Protein AF-A0AAX6H6T3-F1 (afdb_monomer_lite)

Organism: Iris pallida (NCBI:txid29817)

Radius of gyration: 21.78 Å; chains: 1; bounding box: 47×27×57 Å

Foldseek 3Di:
DQWDDDDQFQFTAGNVPRFTAGVPPRHTDPDCPCCPPPDPGHDPVSVVVVCCVPPVPVVVVVVVCVVVVPDQQADPPPRDGDDD

pLDDT: mean 70.02, std 13.73, range [45.62, 87.69]

Structure (mmCIF, N/CA/C/O backbone):
data_AF-A0AAX6H6T3-F1
#
_entry.id   AF-A0AAX6H6T3-F1
#
loop_
_atom_site.group_PDB
_atom_site.id
_atom_site.type_symbol
_atom_site.label_atom_id
_atom_site.label_alt_id
_atom_site.label_comp_id
_atom_site.label_asym_id
_atom_site.label_entity_id
_atom_site.label_seq_id
_atom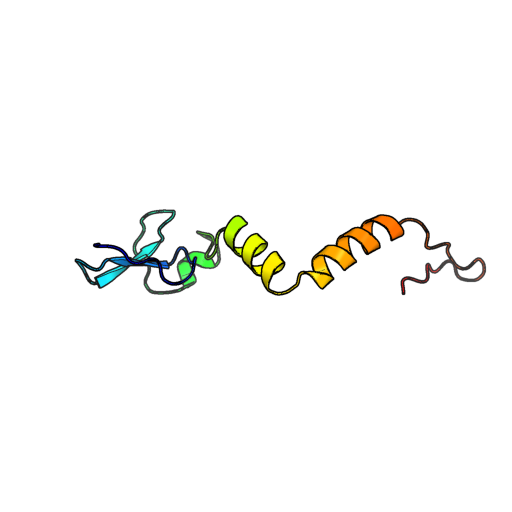_site.pdbx_PDB_ins_code
_atom_site.Cartn_x
_atom_site.Cartn_y
_atom_site.Cartn_z
_atom_site.occupancy
_atom_site.B_iso_or_equiv
_atom_site.auth_seq_id
_atom_site.auth_comp_id
_atom_site.auth_asym_id
_atom_site.auth_atom_id
_atom_site.pdbx_PDB_model_num
ATOM 1 N N . MET A 1 1 ? -7.209 -15.127 18.109 1.00 46.34 1 MET A N 1
ATOM 2 C CA . MET A 1 1 ? -6.047 -14.411 17.534 1.00 46.34 1 MET A CA 1
ATOM 3 C C . MET A 1 1 ? -6.546 -13.061 17.045 1.00 46.34 1 MET A C 1
ATOM 5 O O . MET A 1 1 ? -7.500 -13.049 16.286 1.00 46.34 1 MET A O 1
ATOM 9 N N . ALA A 1 2 ? -6.007 -11.946 17.546 1.00 53.44 2 ALA A N 1
ATOM 10 C CA . ALA A 1 2 ? -6.603 -10.612 17.351 1.00 53.44 2 ALA A CA 1
ATOM 11 C C . ALA A 1 2 ? -6.153 -9.888 16.068 1.00 53.44 2 ALA A C 1
ATOM 13 O O . ALA A 1 2 ? -6.628 -8.794 15.773 1.00 53.44 2 ALA A O 1
ATOM 14 N N . ILE A 1 3 ? -5.202 -10.467 15.337 1.00 49.56 3 ILE A N 1
ATOM 15 C CA . ILE A 1 3 ? -4.611 -9.878 14.143 1.00 49.56 3 ILE A CA 1
ATOM 16 C C . ILE A 1 3 ? -4.352 -11.033 13.172 1.00 49.56 3 ILE A C 1
ATOM 18 O O . ILE A 1 3 ? -3.640 -11.975 13.520 1.00 49.56 3 ILE A O 1
ATOM 22 N N . SER A 1 4 ? -4.950 -10.984 11.982 1.00 49.81 4 SER A N 1
ATOM 23 C CA . SER A 1 4 ? -4.712 -11.966 10.917 1.00 49.81 4 SER A CA 1
ATOM 24 C C 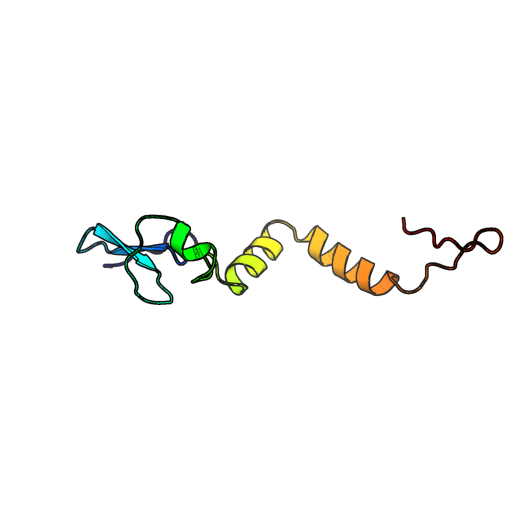. SER A 1 4 ? -3.900 -11.305 9.808 1.00 49.81 4 SER A C 1
ATOM 26 O O . SER A 1 4 ? -4.337 -10.304 9.246 1.00 49.81 4 SER A O 1
ATOM 28 N N . ARG A 1 5 ? -2.708 -11.846 9.516 1.00 55.50 5 ARG A N 1
ATOM 29 C CA . ARG A 1 5 ? -1.911 -11.448 8.345 1.00 55.50 5 ARG A CA 1
ATOM 30 C C . ARG A 1 5 ? -2.554 -12.046 7.104 1.00 55.50 5 ARG A C 1
ATOM 32 O O . ARG A 1 5 ? -2.451 -13.247 6.878 1.00 55.50 5 ARG A O 1
ATOM 39 N N . THR A 1 6 ? -3.190 -11.214 6.298 1.00 53.06 6 THR A N 1
ATOM 40 C CA . THR A 1 6 ? -3.532 -11.563 4.921 1.00 53.06 6 THR A CA 1
ATOM 41 C C . THR A 1 6 ? -2.284 -11.375 4.058 1.00 53.06 6 THR A C 1
ATOM 43 O O . THR A 1 6 ? -1.844 -10.256 3.818 1.00 53.06 6 THR A O 1
ATOM 46 N N . GLU A 1 7 ? -1.687 -12.497 3.653 1.00 59.06 7 GLU A N 1
ATOM 47 C CA . GLU A 1 7 ? -0.855 -12.607 2.443 1.00 59.06 7 GLU A CA 1
ATOM 48 C C . GLU A 1 7 ? 0.399 -11.725 2.372 1.00 59.06 7 GLU A C 1
ATOM 50 O O . GLU A 1 7 ? 0.697 -11.110 1.353 1.00 59.06 7 GLU A O 1
ATOM 55 N N . GLY A 1 8 ? 1.172 -11.703 3.458 1.00 64.69 8 GLY A N 1
ATOM 56 C CA . GLY A 1 8 ? 2.528 -11.150 3.443 1.00 64.69 8 GLY A CA 1
ATOM 57 C C . GLY A 1 8 ? 2.610 -9.651 3.149 1.00 64.69 8 GLY A C 1
ATOM 58 O O . GLY A 1 8 ? 3.617 -9.156 2.670 1.00 64.69 8 GLY A O 1
ATOM 59 N N . CYS A 1 9 ? 1.531 -8.918 3.4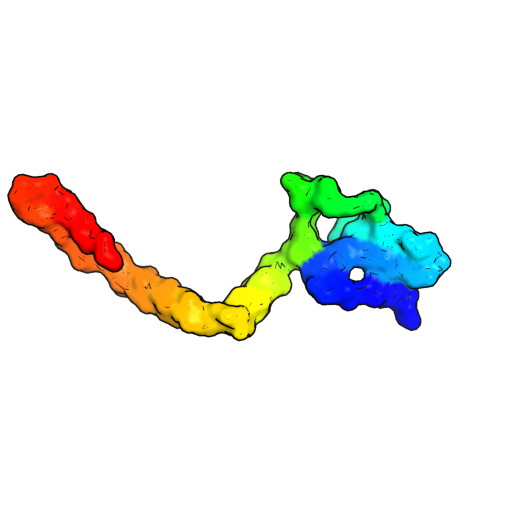03 1.00 77.25 9 CYS A N 1
ATOM 60 C CA . CYS A 1 9 ? 1.495 -7.473 3.272 1.00 77.25 9 CYS A CA 1
ATOM 61 C C . CYS A 1 9 ? 1.579 -6.815 4.657 1.00 77.25 9 CYS A C 1
ATOM 63 O O . CYS A 1 9 ? 1.046 -7.329 5.641 1.00 77.25 9 CYS A O 1
ATOM 65 N N . ASN A 1 10 ? 2.202 -5.639 4.733 1.00 83.50 10 ASN A N 1
ATOM 66 C CA . ASN A 1 10 ? 2.244 -4.819 5.945 1.00 83.50 10 ASN A CA 1
ATOM 67 C C . ASN A 1 10 ? 0.900 -4.140 6.263 1.00 83.50 10 ASN A C 1
ATOM 69 O O . ASN A 1 10 ? 0.766 -3.537 7.326 1.00 83.50 10 ASN A O 1
ATOM 73 N N . THR A 1 11 ? -0.097 -4.241 5.380 1.00 83.06 11 THR A N 1
ATOM 74 C CA . THR A 1 11 ? -1.478 -3.811 5.642 1.00 83.06 11 THR A CA 1
ATOM 75 C C . THR A 1 11 ? -2.182 -4.835 6.525 1.00 83.06 11 THR A C 1
ATOM 77 O O . THR A 1 11 ? -2.423 -5.962 6.100 1.00 83.06 11 THR A O 1
ATOM 80 N N . MET A 1 12 ? -2.541 -4.438 7.745 1.00 82.31 12 MET A N 1
ATOM 81 C CA . MET A 1 12 ? -3.116 -5.331 8.752 1.00 82.31 12 MET A CA 1
ATOM 82 C C . MET A 1 12 ? -4.455 -4.823 9.263 1.00 82.31 12 MET A C 1
ATOM 84 O O . MET A 1 12 ? -4.607 -3.633 9.517 1.00 82.31 12 MET A O 1
ATOM 88 N N . LEU A 1 13 ? -5.411 -5.732 9.476 1.00 77.38 13 LEU A N 1
ATOM 89 C CA . LEU A 1 13 ? -6.697 -5.437 10.108 1.00 77.38 13 LEU A CA 1
ATOM 90 C C . LEU A 1 13 ? -6.686 -5.904 11.567 1.00 77.38 13 LEU A C 1
ATOM 92 O O . LEU A 1 13 ? -6.437 -7.076 11.856 1.00 77.38 13 LEU A O 1
ATOM 96 N N . CYS A 1 14 ? -6.994 -5.002 12.495 1.00 76.75 14 CYS A N 1
ATOM 97 C CA . CYS A 1 14 ? -7.218 -5.372 13.887 1.00 76.75 14 CYS A CA 1
ATOM 98 C C . CYS A 1 14 ? -8.597 -6.026 14.040 1.00 76.75 14 CYS A C 1
ATOM 100 O O . CYS A 1 14 ? -9.615 -5.381 13.805 1.00 76.75 14 CYS A O 1
ATOM 102 N N . SER A 1 15 ? -8.661 -7.279 14.491 1.00 71.06 15 SER A N 1
ATOM 103 C CA . SER A 1 15 ? -9.930 -7.996 14.691 1.00 71.06 15 SER A CA 1
ATOM 104 C C . SER A 1 15 ? -10.760 -7.457 15.860 1.00 71.06 15 SER A C 1
ATOM 106 O O . SER A 1 15 ? -11.961 -7.690 15.898 1.00 71.06 15 SER A O 1
ATOM 108 N N . ASN A 1 16 ? -10.144 -6.736 16.804 1.00 73.25 16 ASN A N 1
ATOM 109 C CA . ASN A 1 16 ? -10.854 -6.173 17.957 1.00 73.25 16 ASN A CA 1
ATOM 110 C C . ASN A 1 16 ? -11.580 -4.861 17.628 1.00 73.25 16 ASN A C 1
ATOM 112 O O . ASN A 1 16 ? -12.683 -4.642 18.113 1.00 73.25 16 ASN A O 1
ATOM 116 N N . CYS A 1 17 ? -10.965 -3.975 16.836 1.00 81.12 17 CYS A N 1
ATOM 117 C CA . CYS A 1 17 ? -11.532 -2.657 16.519 1.00 81.12 17 CYS A CA 1
ATOM 118 C C . CYS A 1 17 ? -11.877 -2.459 15.035 1.00 81.12 17 CYS A C 1
ATOM 120 O O . CYS A 1 17 ? -12.413 -1.414 14.675 1.00 81.12 17 CYS A O 1
ATOM 122 N N . GLY A 1 18 ? -11.551 -3.420 14.166 1.00 78.00 18 GLY A N 1
ATOM 123 C CA . GLY A 1 18 ? -11.811 -3.353 12.726 1.00 78.00 18 GLY A CA 1
ATOM 124 C C . GLY A 1 18 ? -10.989 -2.298 11.981 1.00 78.00 18 GLY A C 1
ATOM 125 O O . GLY A 1 18 ? -11.324 -1.952 10.853 1.00 78.00 18 GLY A O 1
ATOM 126 N N . GLN A 1 19 ? -9.937 -1.744 12.592 1.00 79.38 19 GLN A N 1
ATOM 127 C CA . GLN A 1 19 ? -9.116 -0.708 11.961 1.00 79.38 19 GLN A CA 1
ATOM 128 C C . GLN A 1 19 ? -7.947 -1.304 11.182 1.00 79.38 19 GLN A C 1
ATOM 130 O O . GLN A 1 19 ? -7.268 -2.214 11.664 1.00 79.38 19 GLN A O 1
ATOM 135 N N . LEU A 1 20 ? -7.702 -0.740 9.997 1.00 81.00 20 LEU A N 1
ATOM 136 C CA . LEU A 1 20 ? -6.506 -1.007 9.210 1.00 81.00 20 LEU A CA 1
ATOM 137 C C . LEU A 1 20 ? -5.320 -0.202 9.752 1.00 81.00 20 LEU A C 1
ATOM 139 O O . LEU A 1 20 ? -5.438 0.991 10.046 1.00 81.00 20 LEU A O 1
ATOM 143 N N . PHE A 1 21 ? -4.169 -0.850 9.868 1.00 84.56 21 PHE A N 1
ATOM 144 C CA . PHE A 1 21 ? -2.919 -0.230 10.291 1.00 84.56 21 PHE A CA 1
ATOM 145 C C . PHE A 1 21 ? -1.723 -0.858 9.570 1.00 84.56 21 PHE A C 1
ATOM 147 O O . PHE A 1 21 ? -1.786 -1.989 9.087 1.00 84.56 21 PHE A O 1
ATOM 154 N N . CYS A 1 22 ? -0.625 -0.113 9.490 1.00 86.38 22 CYS A N 1
ATOM 155 C CA . CYS A 1 22 ? 0.640 -0.610 8.976 1.00 86.38 22 CYS A CA 1
ATOM 156 C C . CYS A 1 22 ? 1.380 -1.376 10.078 1.00 86.38 22 CYS A C 1
ATOM 158 O O . CYS A 1 22 ? 1.673 -0.823 11.138 1.00 86.38 22 CYS A O 1
ATOM 160 N N . TYR A 1 23 ? 1.724 -2.637 9.826 1.00 82.69 23 TYR A N 1
ATOM 161 C CA . TYR A 1 23 ? 2.438 -3.489 10.779 1.00 82.69 23 TYR A CA 1
ATOM 162 C C . TYR A 1 23 ? 3.823 -2.947 11.155 1.00 82.69 23 TYR A C 1
ATOM 164 O O . TYR A 1 23 ? 4.268 -3.129 12.284 1.00 82.69 23 TYR A O 1
ATOM 172 N N . ARG A 1 24 ? 4.503 -2.266 10.223 1.00 82.50 24 ARG A N 1
ATOM 173 C CA . ARG A 1 24 ? 5.873 -1.776 10.440 1.00 82.50 24 ARG A CA 1
ATOM 174 C C . ARG A 1 24 ? 5.944 -0.571 11.360 1.00 82.50 24 ARG A C 1
ATOM 176 O O . ARG A 1 24 ? 6.801 -0.528 12.234 1.00 82.50 24 ARG A O 1
ATOM 183 N N . CYS A 1 25 ? 5.091 0.421 11.128 1.00 86.31 25 CYS A N 1
ATOM 184 C CA . CYS A 1 25 ? 5.137 1.688 11.857 1.00 86.31 25 CYS A CA 1
ATOM 185 C C . CYS A 1 25 ? 4.020 1.820 12.903 1.00 86.31 25 CYS A C 1
ATOM 187 O O . CYS A 1 25 ? 4.020 2.774 13.675 1.00 86.31 25 CYS A O 1
ATOM 189 N N . GLY A 1 26 ? 3.053 0.897 12.925 1.00 83.69 26 GLY A N 1
ATOM 190 C CA . GLY A 1 26 ? 1.908 0.923 13.838 1.00 83.69 26 GLY A CA 1
ATOM 191 C C . GLY A 1 26 ? 0.880 2.016 13.532 1.00 83.69 26 GLY A C 1
ATOM 192 O O . GLY A 1 26 ? -0.081 2.174 14.282 1.00 83.69 26 GLY A O 1
ATOM 193 N N . GLN A 1 27 ? 1.053 2.782 12.450 1.00 82.75 27 GLN A N 1
ATOM 194 C CA . GLN A 1 27 ? 0.142 3.869 12.105 1.00 82.75 27 GLN A CA 1
ATOM 195 C C . GLN A 1 27 ? -1.140 3.343 11.468 1.00 82.75 27 GLN A C 1
ATOM 197 O O . GLN A 1 27 ? -1.124 2.408 10.667 1.00 82.75 27 GLN A O 1
ATOM 202 N N . LYS A 1 28 ? -2.260 3.991 11.792 1.00 87.69 28 LYS A N 1
ATOM 203 C CA . LYS A 1 28 ? -3.543 3.743 11.137 1.00 87.69 28 LYS A CA 1
ATOM 204 C C . LYS A 1 28 ? -3.458 4.144 9.664 1.00 87.69 28 LYS A C 1
ATOM 206 O O . LYS A 1 28 ? -2.977 5.229 9.347 1.00 87.69 28 LYS A O 1
ATOM 211 N N . ILE A 1 29 ? -3.975 3.289 8.789 1.00 85.62 29 ILE A N 1
ATOM 212 C CA . ILE A 1 29 ? -4.012 3.512 7.340 1.00 85.62 29 ILE A CA 1
ATOM 213 C C . ILE A 1 29 ? -5.454 3.402 6.842 1.00 85.62 29 ILE A C 1
ATOM 215 O O . ILE A 1 29 ? -6.263 2.667 7.404 1.00 85.62 29 ILE A O 1
ATOM 219 N N . SER A 1 30 ? -5.792 4.153 5.800 1.00 81.12 30 SER A N 1
ATOM 220 C CA . SER A 1 30 ? -7.104 4.114 5.135 1.00 81.12 30 SER A CA 1
ATOM 221 C C . SER A 1 30 ? -7.052 3.455 3.752 1.00 81.12 30 SER A C 1
ATOM 223 O O . SER A 1 30 ? -8.091 3.261 3.129 1.00 81.12 30 SER A O 1
ATOM 225 N N . GLY A 1 31 ? -5.858 3.097 3.277 1.00 80.19 31 GLY A N 1
ATOM 226 C CA . GLY A 1 31 ? -5.618 2.510 1.964 1.00 80.19 31 GLY A CA 1
ATOM 227 C C . GLY A 1 31 ? -4.122 2.344 1.698 1.00 80.19 31 GLY A C 1
ATOM 228 O O . GLY A 1 31 ? -3.318 2.331 2.632 1.00 80.19 31 GLY A O 1
ATOM 229 N N . TYR A 1 32 ? -3.753 2.248 0.421 1.00 80.94 32 TYR A N 1
ATOM 230 C CA . TYR A 1 32 ? -2.372 1.984 0.004 1.00 80.94 32 TYR A CA 1
ATOM 231 C C . TYR A 1 32 ? -1.482 3.230 -0.120 1.00 80.94 32 TYR A C 1
ATOM 233 O O . TYR A 1 32 ? -0.279 3.087 -0.307 1.00 80.94 32 TYR A O 1
ATOM 241 N N . ASP A 1 33 ? -2.047 4.431 0.035 1.00 86.12 33 ASP A N 1
ATOM 242 C CA . ASP A 1 33 ? -1.331 5.717 -0.050 1.00 86.12 33 ASP A CA 1
ATOM 243 C C . ASP A 1 33 ? -0.110 5.780 0.887 1.00 86.12 33 ASP A C 1
ATOM 245 O O . ASP A 1 33 ? 0.968 6.243 0.521 1.00 86.12 33 ASP A O 1
ATOM 249 N N . HIS A 1 34 ? -0.234 5.166 2.068 1.00 85.81 34 HIS A N 1
ATOM 250 C CA . HIS A 1 34 ? 0.851 5.043 3.039 1.00 85.81 34 HIS A CA 1
ATOM 251 C C . HIS A 1 34 ? 2.116 4.366 2.470 1.00 85.81 34 HIS A C 1
ATOM 253 O O . HIS A 1 34 ? 3.231 4.653 2.913 1.00 85.81 34 HIS A O 1
ATOM 259 N N . PHE A 1 35 ? 1.963 3.484 1.481 1.00 84.06 35 PHE A N 1
ATOM 260 C CA . PHE A 1 35 ? 3.057 2.683 0.939 1.00 84.06 35 PHE A CA 1
ATOM 261 C C . PHE A 1 35 ? 3.709 3.269 -0.317 1.00 84.06 35 PHE A C 1
ATOM 263 O O . PHE A 1 35 ? 4.647 2.685 -0.853 1.00 84.06 35 PHE A O 1
ATOM 270 N N . SER A 1 36 ? 3.255 4.435 -0.781 1.00 82.88 36 SER A N 1
ATOM 271 C CA . SER A 1 36 ? 3.853 5.124 -1.931 1.00 82.88 36 SER A CA 1
ATOM 272 C C . SER A 1 36 ? 5.139 5.889 -1.590 1.00 82.88 36 SER A C 1
ATOM 274 O O . SER A 1 36 ? 5.817 6.366 -2.495 1.00 82.88 36 SER A O 1
ATOM 276 N N . GLY A 1 37 ? 5.505 5.994 -0.309 1.00 78.31 37 GLY A N 1
ATOM 277 C CA . GLY A 1 37 ? 6.741 6.671 0.099 1.00 78.31 37 GLY A CA 1
ATOM 278 C C . GLY A 1 37 ? 7.110 6.568 1.579 1.00 78.31 37 GLY A C 1
ATOM 279 O O . GLY A 1 37 ? 8.284 6.710 1.906 1.00 78.31 37 GLY A O 1
ATOM 280 N N . ASN A 1 38 ? 6.156 6.279 2.476 1.00 77.56 38 ASN A N 1
ATOM 281 C CA . ASN A 1 38 ? 6.427 6.249 3.921 1.00 77.56 38 ASN A CA 1
ATOM 282 C C . ASN A 1 38 ? 6.765 4.856 4.466 1.00 77.56 38 ASN A C 1
ATOM 284 O O . ASN A 1 38 ? 7.482 4.754 5.459 1.00 77.56 38 ASN A O 1
ATOM 288 N N . CYS A 1 39 ? 6.247 3.784 3.863 1.00 86.38 39 CYS A N 1
ATOM 289 C CA . CYS A 1 39 ? 6.502 2.407 4.291 1.00 86.38 39 CYS A CA 1
ATOM 290 C C . CYS A 1 39 ? 6.490 1.435 3.110 1.00 86.38 39 CYS A C 1
ATOM 292 O O . CYS A 1 39 ? 5.852 1.677 2.093 1.00 86.38 39 CYS A O 1
ATOM 294 N N . GLU A 1 40 ? 7.153 0.291 3.264 1.00 86.19 40 GLU A N 1
ATOM 295 C CA . GLU A 1 40 ? 7.130 -0.770 2.250 1.00 86.19 40 GLU A CA 1
ATOM 296 C C . GLU A 1 40 ? 5.870 -1.628 2.408 1.00 86.19 40 GLU A C 1
ATOM 298 O O . GLU A 1 40 ? 5.535 -2.040 3.521 1.00 86.19 40 GLU A O 1
ATOM 303 N N . LEU A 1 41 ? 5.162 -1.897 1.307 1.00 85.19 41 LEU A N 1
ATOM 304 C CA . LEU A 1 41 ? 3.929 -2.694 1.317 1.00 85.19 41 LEU A CA 1
ATOM 305 C C . LEU A 1 41 ? 4.195 -4.178 1.581 1.00 85.19 41 LEU A C 1
ATOM 307 O O . LEU A 1 41 ? 3.474 -4.805 2.353 1.00 85.19 41 LEU A O 1
ATOM 311 N N . PHE A 1 42 ? 5.242 -4.703 0.957 1.00 84.50 42 PHE A N 1
ATOM 312 C CA . PHE A 1 42 ? 5.762 -6.056 1.123 1.00 84.50 42 PHE A CA 1
ATOM 313 C C . PHE A 1 42 ? 7.194 -5.939 1.627 1.00 84.50 42 PHE A C 1
ATOM 315 O O . PHE A 1 42 ? 7.901 -5.010 1.226 1.00 84.50 42 PHE A O 1
ATOM 322 N N . THR A 1 43 ? 7.636 -6.841 2.501 1.00 82.75 43 THR A N 1
ATOM 323 C CA . THR A 1 43 ? 9.059 -6.863 2.849 1.00 82.75 43 THR A CA 1
ATOM 324 C C . THR A 1 43 ? 9.883 -7.382 1.677 1.00 82.75 43 THR A C 1
ATOM 326 O O . THR A 1 43 ? 9.390 -8.098 0.798 1.00 82.75 43 THR A O 1
ATOM 329 N N . ARG A 1 44 ? 11.172 -7.039 1.660 1.00 81.06 44 ARG A N 1
ATOM 330 C CA . ARG A 1 44 ? 12.073 -7.525 0.617 1.00 81.06 44 ARG A CA 1
ATOM 331 C C . ARG A 1 44 ? 12.194 -9.045 0.641 1.00 81.06 44 ARG A C 1
ATOM 333 O O . ARG A 1 44 ? 12.273 -9.664 -0.415 1.00 81.06 44 ARG A O 1
ATOM 340 N N . GLU A 1 45 ? 12.153 -9.647 1.823 1.00 81.50 45 GLU A N 1
ATOM 341 C CA . GLU A 1 45 ? 12.157 -11.095 1.987 1.00 81.50 45 GLU A CA 1
ATOM 342 C C . GLU A 1 45 ? 10.914 -11.732 1.352 1.00 81.50 45 GLU A C 1
ATOM 344 O O . GLU A 1 45 ? 11.037 -12.736 0.656 1.00 81.50 45 GLU A O 1
ATOM 349 N N . GLU A 1 46 ? 9.728 -11.144 1.538 1.00 82.38 46 GLU A N 1
ATOM 350 C CA . GLU A 1 46 ? 8.476 -11.648 0.955 1.00 82.38 46 GLU A CA 1
ATOM 351 C C . GLU A 1 46 ? 8.475 -11.549 -0.575 1.00 82.38 46 GLU A C 1
ATOM 353 O O . GLU A 1 46 ? 8.047 -12.492 -1.246 1.00 82.38 46 GLU A O 1
ATOM 358 N N . ILE A 1 47 ? 9.028 -10.463 -1.127 1.00 82.69 47 ILE A N 1
ATOM 359 C CA . ILE A 1 47 ? 9.216 -10.293 -2.575 1.00 82.69 47 ILE A CA 1
ATOM 360 C C . ILE A 1 47 ? 10.159 -11.372 -3.118 1.00 82.69 47 ILE A C 1
ATOM 362 O O . ILE A 1 47 ? 9.793 -12.091 -4.043 1.00 82.69 47 ILE A O 1
ATOM 366 N N . VAL A 1 48 ? 11.337 -11.547 -2.509 1.00 83.06 48 VAL A N 1
ATOM 367 C CA . VAL A 1 48 ? 12.333 -12.540 -2.951 1.00 83.06 48 VAL A CA 1
ATOM 368 C C . VAL A 1 48 ? 11.771 -13.961 -2.884 1.00 83.06 48 VAL A C 1
ATOM 370 O O . VAL A 1 48 ? 11.928 -14.741 -3.822 1.00 83.06 48 VAL A O 1
ATOM 373 N N . GLN A 1 49 ? 11.072 -14.307 -1.801 1.00 83.38 49 GLN A N 1
ATOM 374 C CA . GLN A 1 49 ? 10.424 -15.614 -1.664 1.00 83.38 49 GLN A CA 1
ATOM 375 C C . GLN A 1 49 ? 9.363 -15.832 -2.749 1.00 83.38 49 GLN A C 1
ATOM 377 O O . GLN A 1 49 ? 9.263 -16.931 -3.299 1.00 83.38 49 GLN A O 1
ATOM 382 N N . TRP A 1 50 ? 8.586 -14.796 -3.087 1.00 82.56 50 TRP A N 1
ATOM 383 C CA . TRP A 1 50 ? 7.615 -14.847 -4.177 1.00 82.56 50 TRP A CA 1
ATOM 384 C C . TRP A 1 50 ? 8.282 -15.012 -5.553 1.00 82.56 50 TRP A C 1
ATOM 386 O O . TRP A 1 50 ? 7.845 -15.846 -6.350 1.00 82.56 50 TRP A O 1
ATOM 396 N N . GLU A 1 51 ? 9.374 -14.297 -5.819 1.00 81.69 51 GLU A N 1
ATOM 397 C CA . GLU A 1 51 ? 10.142 -14.419 -7.064 1.00 81.69 51 GLU A CA 1
ATOM 398 C C . GLU A 1 51 ? 10.740 -15.823 -7.228 1.00 81.69 51 GLU A C 1
ATOM 400 O O . GLU A 1 51 ? 10.638 -16.417 -8.304 1.00 81.69 51 GLU A O 1
ATOM 405 N N . MET A 1 52 ? 11.280 -16.404 -6.151 1.00 79.94 52 MET A N 1
ATOM 406 C CA . MET A 1 52 ? 11.836 -17.761 -6.153 1.00 79.94 52 MET A CA 1
ATOM 407 C C . MET A 1 52 ? 10.791 -18.830 -6.495 1.00 79.94 52 MET A C 1
ATOM 409 O O . MET A 1 52 ? 11.078 -19.741 -7.273 1.00 79.94 52 MET A O 1
ATOM 413 N N . ARG A 1 53 ? 9.574 -18.727 -5.940 1.00 79.00 53 ARG A N 1
ATOM 414 C CA . ARG A 1 53 ? 8.495 -19.700 -6.203 1.00 79.00 53 ARG A CA 1
ATOM 415 C C . ARG A 1 53 ? 7.840 -19.515 -7.570 1.00 79.00 53 ARG A C 1
ATOM 417 O O . ARG A 1 53 ? 7.490 -20.508 -8.201 1.00 79.00 53 ARG A O 1
ATOM 424 N N . MET A 1 54 ? 7.639 -18.272 -8.013 1.00 73.69 54 MET A N 1
ATOM 425 C CA . MET A 1 54 ? 6.898 -17.991 -9.246 1.00 73.69 54 MET A CA 1
ATOM 426 C C . MET A 1 54 ? 7.791 -18.041 -10.482 1.00 73.69 54 MET A C 1
ATOM 428 O O . MET A 1 54 ? 7.301 -18.337 -11.570 1.00 73.69 54 MET A O 1
ATOM 432 N N . ASN A 1 55 ? 9.090 -17.764 -10.337 1.00 74.50 55 ASN A N 1
ATOM 433 C CA . ASN A 1 55 ? 9.989 -17.635 -11.474 1.00 74.50 55 ASN A CA 1
ATOM 434 C C . ASN A 1 55 ? 11.376 -18.266 -11.266 1.00 74.50 55 ASN A C 1
ATOM 436 O O . ASN A 1 55 ? 12.407 -17.621 -11.491 1.00 74.50 55 ASN A O 1
ATOM 440 N N . PRO A 1 56 ? 11.441 -19.564 -10.911 1.00 61.38 56 PRO A N 1
ATOM 441 C CA . PRO A 1 56 ? 12.713 -20.242 -10.655 1.00 61.38 56 PRO A CA 1
ATOM 442 C C . PRO A 1 56 ? 13.655 -20.218 -11.875 1.00 61.38 56 PRO A C 1
ATOM 444 O O . PRO A 1 56 ? 14.876 -20.236 -11.726 1.00 61.38 56 PRO A O 1
ATOM 447 N N . ARG A 1 57 ? 13.099 -20.132 -13.095 1.00 57.88 57 ARG A N 1
ATOM 448 C CA . ARG A 1 57 ? 13.861 -20.044 -14.351 1.00 57.88 57 ARG A CA 1
ATOM 449 C C . ARG A 1 57 ? 14.476 -18.665 -14.601 1.00 57.88 57 ARG A C 1
ATOM 451 O O . ARG A 1 57 ? 15.576 -18.629 -15.142 1.00 57.88 57 ARG A O 1
ATOM 458 N N . GLN A 1 58 ? 13.836 -17.555 -14.211 1.00 59.75 58 GLN A N 1
ATOM 459 C CA . GLN A 1 58 ? 14.460 -16.230 -14.356 1.00 59.75 58 GLN A CA 1
ATOM 460 C C . GLN A 1 58 ? 15.649 -16.052 -13.417 1.00 59.7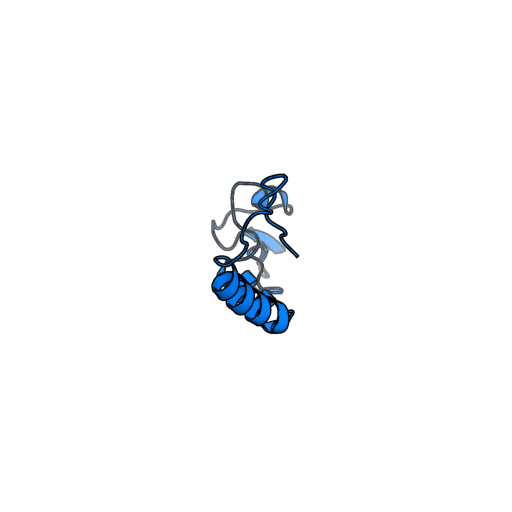5 58 GLN A C 1
ATOM 462 O O . GLN A 1 58 ? 16.648 -15.493 -13.851 1.00 59.75 58 GLN A O 1
ATOM 467 N N . ILE A 1 59 ? 15.593 -16.579 -12.189 1.00 57.78 59 ILE A N 1
ATOM 468 C CA . ILE A 1 59 ? 16.741 -16.517 -11.271 1.00 57.78 59 ILE A CA 1
ATOM 469 C C . ILE A 1 59 ? 17.915 -17.336 -11.828 1.00 57.78 59 ILE A C 1
ATOM 471 O O . ILE A 1 59 ? 19.040 -16.845 -11.894 1.00 57.78 59 ILE A O 1
ATOM 475 N N . ALA A 1 60 ? 17.660 -18.552 -12.325 1.00 58.31 60 ALA A N 1
ATOM 476 C CA . ALA A 1 60 ? 18.693 -19.346 -12.995 1.00 58.31 60 ALA A CA 1
ATOM 477 C C . ALA A 1 60 ? 19.246 -18.656 -14.262 1.00 58.31 60 ALA A C 1
ATOM 479 O O . ALA A 1 60 ? 20.451 -18.702 -14.512 1.00 58.31 60 ALA A O 1
ATOM 480 N N . GLY A 1 61 ? 18.383 -17.990 -15.037 1.00 57.09 61 GLY A N 1
ATOM 481 C CA . GLY A 1 61 ? 18.758 -17.221 -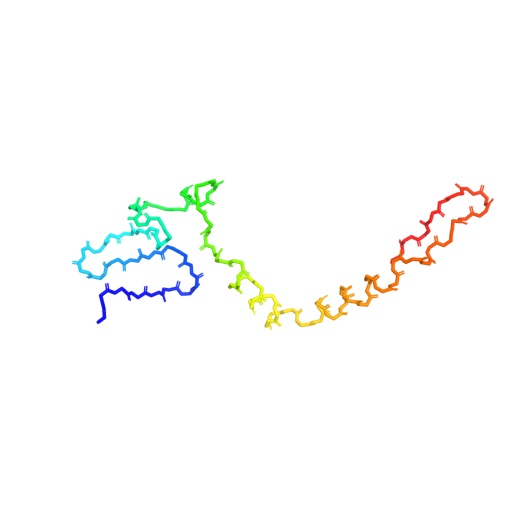16.225 1.00 57.09 61 GLY A CA 1
ATOM 482 C C . GLY A 1 61 ? 19.575 -15.964 -15.911 1.00 57.09 61 GLY A C 1
ATOM 483 O O . GLY A 1 61 ? 20.534 -15.689 -16.624 1.00 57.09 61 GLY A O 1
ATOM 484 N N . GLN A 1 62 ? 19.266 -15.241 -14.829 1.00 58.56 62 GLN A N 1
ATOM 485 C CA . GLN A 1 62 ? 20.045 -14.086 -14.364 1.00 58.56 62 GLN A CA 1
ATOM 486 C C . GLN A 1 62 ? 21.447 -14.506 -13.913 1.00 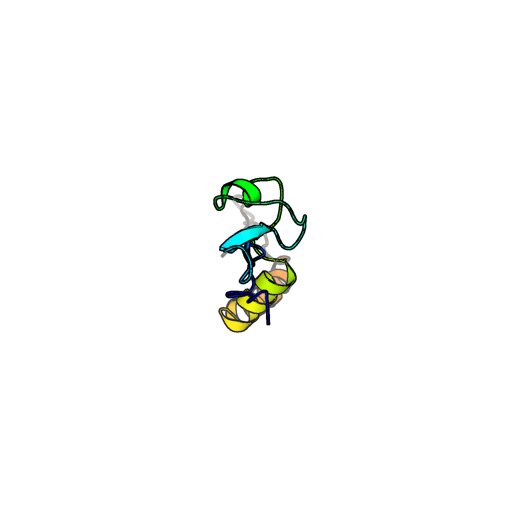58.56 62 GLN A C 1
ATOM 488 O O . GLN A 1 62 ? 22.419 -13.923 -14.379 1.00 58.56 62 GLN A O 1
ATOM 493 N N . ILE A 1 63 ? 21.575 -15.591 -13.139 1.00 57.47 63 ILE A N 1
ATOM 494 C CA . ILE A 1 63 ? 22.885 -16.130 -12.725 1.00 57.47 63 ILE A CA 1
ATOM 495 C C . ILE A 1 63 ? 23.731 -16.546 -13.946 1.00 57.47 63 ILE A C 1
ATOM 497 O O . ILE A 1 63 ? 24.953 -16.377 -13.957 1.00 57.47 63 ILE A O 1
ATOM 501 N N . GLN A 1 64 ? 23.104 -17.094 -14.993 1.00 56.16 64 GLN A N 1
ATOM 502 C CA . GLN A 1 64 ? 23.790 -17.410 -16.252 1.00 56.16 64 GLN A CA 1
ATOM 503 C C . GLN A 1 64 ? 24.154 -16.150 -17.055 1.00 56.16 64 GLN A C 1
ATOM 505 O O . GLN A 1 64 ? 25.261 -16.074 -17.587 1.00 56.16 64 GLN A O 1
ATOM 510 N N . ALA A 1 65 ? 23.271 -15.150 -17.115 1.00 54.62 65 ALA A N 1
ATOM 511 C CA . ALA A 1 65 ? 23.505 -13.890 -17.819 1.00 54.62 65 ALA A CA 1
ATOM 512 C C . ALA A 1 65 ? 24.617 -13.052 -17.164 1.00 54.62 65 ALA A C 1
ATOM 514 O O . ALA A 1 65 ? 25.491 -12.552 -17.868 1.00 54.62 65 ALA A O 1
ATOM 515 N N . GLU A 1 66 ? 24.659 -12.970 -15.831 1.00 56.22 66 GLU A N 1
ATOM 516 C CA . GLU A 1 66 ? 25.729 -12.293 -15.082 1.00 56.22 66 GLU A CA 1
ATOM 517 C C . GLU A 1 66 ? 27.098 -12.947 -15.325 1.00 56.22 66 GLU A C 1
ATOM 519 O O . GLU A 1 66 ? 28.108 -12.256 -15.452 1.00 56.22 66 GLU A O 1
ATOM 524 N N . ARG A 1 67 ? 27.143 -14.278 -15.478 1.00 52.59 67 ARG A N 1
ATOM 525 C CA . ARG A 1 67 ? 28.370 -15.005 -15.847 1.00 52.59 67 ARG A CA 1
ATOM 526 C C . ARG A 1 67 ? 28.797 -14.790 -17.301 1.00 52.59 67 ARG A C 1
ATOM 528 O O . ARG A 1 67 ? 29.977 -14.941 -17.603 1.00 52.59 67 ARG A O 1
ATOM 535 N N . HIS A 1 68 ? 27.873 -14.453 -18.199 1.00 51.50 68 HIS A N 1
ATOM 536 C CA . HIS A 1 68 ? 28.142 -14.261 -19.630 1.00 51.50 68 HIS A CA 1
ATOM 537 C C . HIS A 1 68 ? 28.228 -12.786 -20.061 1.00 51.50 68 HIS A C 1
ATOM 539 O O . HIS A 1 68 ? 28.518 -12.511 -21.224 1.00 51.50 68 HIS A O 1
ATOM 545 N N . ALA A 1 69 ? 28.061 -11.828 -19.145 1.00 52.31 69 ALA A N 1
ATOM 546 C CA . ALA A 1 69 ? 28.073 -10.393 -19.444 1.00 52.31 69 ALA A CA 1
ATOM 547 C C . ALA A 1 69 ? 29.436 -9.826 -19.911 1.00 52.31 69 ALA A C 1
ATOM 549 O O . ALA A 1 69 ? 29.513 -8.655 -20.268 1.00 52.31 69 ALA A O 1
ATOM 550 N N . ASN A 1 70 ? 30.515 -10.622 -19.930 1.00 53.31 70 ASN A N 1
ATOM 551 C CA . ASN A 1 70 ? 31.874 -10.142 -20.229 1.00 53.31 70 ASN A CA 1
ATOM 552 C C . ASN A 1 70 ? 32.417 -10.460 -21.640 1.00 53.31 70 ASN A C 1
ATOM 554 O O . ASN A 1 70 ? 33.571 -10.146 -21.910 1.00 53.31 70 ASN A O 1
ATOM 558 N N . HIS A 1 71 ? 31.637 -11.041 -22.562 1.00 54.38 71 HIS A N 1
ATOM 559 C CA . HIS A 1 71 ? 32.173 -11.466 -23.875 1.00 54.38 71 HIS A CA 1
ATOM 560 C C . HIS A 1 71 ? 31.455 -10.900 -25.113 1.00 54.38 71 HIS A C 1
ATOM 562 O O . HIS A 1 71 ? 31.430 -11.530 -26.169 1.00 54.38 71 HIS A O 1
ATOM 568 N N . GLY A 1 72 ? 30.911 -9.685 -25.031 1.00 56.34 72 GLY A N 1
ATOM 569 C CA . GLY A 1 72 ? 30.474 -8.955 -26.225 1.00 56.34 72 GLY A CA 1
ATOM 570 C C . GLY A 1 72 ? 31.641 -8.225 -26.895 1.00 56.34 72 GLY A C 1
ATOM 571 O O . GLY A 1 72 ? 31.893 -7.070 -26.566 1.00 56.34 72 GLY A O 1
ATOM 572 N N . HIS A 1 73 ? 32.362 -8.861 -27.825 1.00 55.66 73 HIS A N 1
ATOM 573 C CA . HIS A 1 73 ? 33.378 -8.157 -28.621 1.00 55.66 73 HIS A CA 1
ATOM 574 C C . HIS A 1 73 ? 32.709 -7.204 -29.636 1.00 55.66 73 HIS A C 1
ATOM 576 O O . HIS A 1 73 ? 31.806 -7.633 -30.361 1.00 55.66 73 HIS A O 1
ATOM 582 N N . PRO A 1 74 ? 33.123 -5.923 -29.713 1.00 58.44 74 PRO A N 1
ATOM 583 C CA . PRO A 1 74 ? 32.532 -4.962 -30.638 1.00 58.44 74 PRO A CA 1
ATOM 584 C C . PRO A 1 74 ? 32.907 -5.261 -32.093 1.00 58.44 74 PRO A C 1
ATOM 586 O O . PRO A 1 74 ? 34.008 -5.727 -32.392 1.00 58.44 74 PRO A O 1
ATOM 589 N N . CYS A 1 75 ? 31.992 -4.951 -33.012 1.00 45.62 75 CYS A N 1
ATOM 590 C CA . CYS A 1 75 ? 32.215 -5.082 -34.448 1.00 45.62 75 CYS A CA 1
ATOM 591 C C . CYS A 1 75 ? 33.413 -4.218 -34.899 1.00 45.62 75 CYS A C 1
ATOM 593 O O . CYS A 1 75 ? 33.378 -3.004 -34.700 1.00 45.62 75 CYS A O 1
ATOM 595 N N . PRO A 1 76 ? 34.439 -4.766 -35.573 1.00 52.47 76 PRO A N 1
ATOM 596 C CA . PRO A 1 76 ? 35.623 -3.997 -35.972 1.00 52.47 76 PRO A CA 1
ATOM 597 C C . PRO A 1 76 ? 35.365 -2.968 -37.091 1.00 52.47 76 PRO A C 1
ATOM 599 O O . PRO A 1 76 ? 36.237 -2.152 -37.369 1.00 52.47 76 PRO A O 1
ATOM 602 N N . GLY A 1 77 ? 34.187 -2.983 -37.731 1.00 45.62 77 GLY A N 1
ATOM 603 C CA . GLY A 1 77 ? 33.805 -2.007 -38.761 1.00 45.62 77 GLY A CA 1
ATOM 604 C C . GLY A 1 77 ? 32.976 -0.819 -38.255 1.00 45.62 77 GLY A C 1
ATOM 605 O O . GLY A 1 77 ? 33.117 0.282 -38.775 1.00 45.62 77 GLY A O 1
ATOM 606 N N . CYS A 1 78 ? 32.113 -1.016 -37.251 1.00 70.06 78 CYS A N 1
ATOM 607 C CA . CYS A 1 78 ? 31.216 0.035 -36.735 1.00 70.06 78 CYS A CA 1
ATOM 608 C C . CYS A 1 78 ? 31.242 0.207 -35.206 1.00 70.06 78 CYS A C 1
ATOM 610 O O . CYS A 1 78 ? 30.563 1.080 -34.675 1.00 70.06 78 CYS A O 1
ATOM 612 N N . GLY A 1 79 ? 32.006 -0.618 -34.487 1.00 57.88 79 GLY A N 1
ATOM 613 C CA . GLY A 1 79 ? 32.247 -0.506 -33.047 1.00 57.88 79 GLY A CA 1
ATOM 614 C C . GLY A 1 79 ? 31.107 -0.964 -32.134 1.00 57.88 79 GLY A C 1
ATOM 615 O O . GLY A 1 79 ? 31.272 -0.932 -30.918 1.00 57.88 79 GLY A O 1
ATOM 616 N N . GLN A 1 80 ? 29.961 -1.398 -32.663 1.00 61.47 80 GLN A N 1
ATOM 617 C CA . GLN A 1 80 ? 28.830 -1.789 -31.816 1.00 61.47 80 GLN A CA 1
ATOM 618 C C . GLN A 1 80 ? 28.996 -3.199 -31.238 1.00 61.47 80 GLN A C 1
ATOM 620 O O . GLN A 1 80 ? 29.388 -4.133 -31.943 1.00 61.47 80 GLN A O 1
ATOM 625 N N . VAL A 1 81 ? 28.677 -3.347 -29.950 1.00 61.16 81 VAL A N 1
ATOM 626 C CA . VAL A 1 81 ? 28.599 -4.639 -29.257 1.00 61.16 81 VAL A CA 1
ATOM 627 C C . VAL A 1 81 ? 27.233 -5.271 -29.518 1.00 61.16 81 VAL A C 1
ATOM 629 O O . VAL A 1 81 ? 26.199 -4.661 -29.257 1.00 61.16 81 VAL A O 1
ATOM 632 N N . ASN A 1 82 ? 27.218 -6.488 -30.067 1.00 51.62 82 ASN A N 1
ATOM 633 C CA . ASN A 1 82 ? 25.975 -7.224 -30.286 1.00 51.62 82 ASN A CA 1
ATOM 634 C C . ASN A 1 82 ? 25.540 -7.854 -28.961 1.00 51.62 82 ASN A C 1
ATOM 636 O O . ASN A 1 82 ? 26.065 -8.888 -28.551 1.00 51.62 82 ASN A O 1
ATOM 640 N N . ILE A 1 83 ? 24.605 -7.200 -28.281 1.00 51.34 83 ILE A N 1
ATOM 641 C CA . ILE A 1 83 ? 23.934 -7.744 -27.103 1.00 51.34 83 ILE A CA 1
ATOM 642 C C . ILE A 1 83 ? 22.714 -8.490 -27.644 1.00 51.34 83 ILE A C 1
ATOM 644 O O . ILE A 1 83 ? 21.790 -7.855 -28.152 1.00 51.34 83 ILE A O 1
ATOM 648 N N . LYS A 1 84 ? 22.751 -9.823 -27.627 1.00 49.34 84 LYS A N 1
ATOM 649 C CA . LYS A 1 84 ? 21.589 -10.654 -27.959 1.00 49.34 84 LYS A CA 1
ATOM 650 C C . LYS A 1 84 ? 20.894 -11.103 -26.684 1.00 49.34 84 LYS A C 1
ATOM 652 O O . LYS A 1 84 ? 21.626 -11.473 -25.741 1.00 49.34 84 LYS A O 1
#

Secondary structure (DSSP, 8-state):
--EE--TT-SEEEETTT--EEETTT--B-SSGGGGGTTS-SS-HHHHHHHHHHH-HHHHHHHHHHHHHTT--PBPTTT--B---

Sequence (84 aa):
MAISRTEGCNTMLCSNCGQLFCYRCGQKISGYDHFSGNCELFTREEIVQWEMRMNPRQIAGQIQAERHANHGHPCPGCGQVNIK